Protein AF-A0A497GXY3-F1 (afdb_monomer_lite)

Structure (mmCIF, N/CA/C/O backbone):
data_AF-A0A497GXY3-F1
#
_entry.id   AF-A0A497GXY3-F1
#
loop_
_atom_site.group_PDB
_atom_site.id
_atom_site.type_symbol
_atom_site.label_atom_id
_atom_site.label_alt_id
_atom_site.label_comp_id
_atom_site.label_asym_id
_atom_site.label_entity_id
_atom_site.label_seq_id
_atom_site.pdbx_PDB_ins_code
_atom_site.Cartn_x
_atom_site.Cartn_y
_atom_site.Cartn_z
_atom_site.occupancy
_atom_site.B_iso_or_equiv
_atom_site.auth_seq_id
_atom_site.auth_comp_id
_atom_site.auth_asym_id
_atom_site.auth_atom_id
_atom_site.pdbx_PDB_model_num
ATOM 1 N N . PRO A 1 1 ? -38.191 6.723 14.556 1.00 42.72 1 PRO A N 1
ATOM 2 C CA . PRO A 1 1 ? -37.428 5.820 13.660 1.00 42.72 1 PRO A CA 1
ATOM 3 C C . PRO A 1 1 ? -37.410 6.376 12.226 1.00 42.72 1 PRO A C 1
ATOM 5 O O . PRO A 1 1 ? -38.427 6.314 11.543 1.00 42.72 1 PRO A O 1
ATOM 8 N N . SER A 1 2 ? -36.305 7.001 11.801 1.00 39.47 2 SER A N 1
ATOM 9 C CA . SER A 1 2 ? -36.155 7.406 10.396 1.00 39.47 2 SER A CA 1
ATOM 10 C C . SER A 1 2 ? -35.784 6.176 9.542 1.00 39.47 2 SER A C 1
ATOM 12 O O . SER A 1 2 ? -35.066 5.304 10.036 1.00 39.47 2 SER A O 1
ATOM 14 N N . PRO A 1 3 ? -36.248 6.060 8.282 1.00 47.16 3 PRO A N 1
ATOM 15 C CA . PRO A 1 3 ? -36.092 4.848 7.469 1.00 47.16 3 PRO A CA 1
ATOM 16 C C . PRO A 1 3 ? -34.733 4.742 6.754 1.00 47.16 3 PRO A C 1
ATOM 18 O O . PRO A 1 3 ? -34.571 3.937 5.843 1.00 47.16 3 PRO A O 1
ATOM 21 N N . SER A 1 4 ? -33.738 5.527 7.169 1.00 52.91 4 SER A N 1
ATOM 22 C CA . SER A 1 4 ? -32.428 5.592 6.517 1.00 52.91 4 SER A CA 1
ATOM 23 C C . SER A 1 4 ? -31.338 5.490 7.572 1.00 52.91 4 SER A C 1
ATOM 25 O O . SER A 1 4 ? -30.616 6.450 7.838 1.00 52.91 4 SER A O 1
ATOM 27 N N . GLY A 1 5 ? -31.247 4.327 8.219 1.00 44.97 5 GLY A N 1
ATOM 28 C CA . GLY A 1 5 ? -30.161 4.004 9.139 1.00 44.97 5 GLY A CA 1
ATOM 29 C C . GLY A 1 5 ? -28.839 3.894 8.383 1.00 44.97 5 GLY A C 1
ATOM 30 O O . GLY A 1 5 ? -28.367 2.790 8.123 1.00 44.97 5 GLY A O 1
ATOM 31 N N . LYS A 1 6 ? -28.242 5.029 7.996 1.00 51.62 6 LYS A N 1
ATOM 32 C CA . LYS A 1 6 ? -26.847 5.072 7.555 1.00 51.62 6 LYS A CA 1
ATOM 33 C C . LYS A 1 6 ? -26.020 4.539 8.721 1.00 51.62 6 LYS A C 1
ATOM 35 O O . LYS A 1 6 ? -25.880 5.219 9.734 1.00 51.62 6 LYS A O 1
ATOM 40 N N . LYS A 1 7 ? -25.522 3.305 8.604 1.00 60.94 7 LYS A N 1
ATOM 41 C CA . LYS A 1 7 ? -24.506 2.787 9.522 1.00 60.94 7 LYS A CA 1
ATOM 42 C C . LYS A 1 7 ? -23.347 3.779 9.486 1.00 60.94 7 LYS A C 1
ATOM 44 O O . LYS A 1 7 ? -22.762 3.991 8.426 1.00 60.94 7 LYS A O 1
ATOM 49 N N . ILE A 1 8 ? -23.072 4.423 10.615 1.00 75.81 8 ILE A N 1
ATOM 50 C CA . ILE A 1 8 ? -21.901 5.283 10.759 1.00 75.81 8 ILE A CA 1
ATOM 51 C C . ILE A 1 8 ? -20.694 4.357 10.622 1.00 75.81 8 ILE A C 1
ATOM 53 O O . ILE A 1 8 ? -20.528 3.440 11.427 1.00 75.81 8 ILE A O 1
ATOM 57 N N . LYS A 1 9 ? -19.906 4.541 9.559 1.00 83.12 9 LYS A N 1
ATOM 58 C CA . LYS A 1 9 ? -18.633 3.838 9.410 1.00 83.12 9 LYS A CA 1
ATOM 59 C C . LYS A 1 9 ? -17.661 4.445 10.414 1.00 83.12 9 LYS A C 1
ATOM 61 O O . LYS A 1 9 ? -17.480 5.659 10.433 1.00 83.12 9 LYS A O 1
ATOM 66 N N . VAL A 1 10 ? -17.090 3.600 11.261 1.00 89.69 10 VAL A N 1
ATOM 67 C CA . VAL A 1 10 ? -16.067 3.993 12.228 1.00 89.69 10 VAL A CA 1
ATOM 68 C C . VAL A 1 10 ? -14.745 3.448 11.718 1.00 89.69 10 VAL A C 1
ATOM 70 O O . VAL A 1 10 ? -14.627 2.254 11.446 1.00 89.69 10 VAL A O 1
ATOM 73 N N . PHE A 1 11 ? -13.779 4.340 11.550 1.00 95.25 11 PHE A N 1
ATOM 74 C CA . PHE A 1 11 ? -12.422 3.996 11.150 1.00 95.25 11 PHE A CA 1
ATOM 75 C C . PHE A 1 11 ? -11.529 3.976 12.392 1.00 95.25 11 PHE A C 1
ATOM 77 O O . PHE A 1 11 ? -11.730 4.812 13.277 1.00 95.25 11 PHE A O 1
ATOM 84 N N . PRO A 1 12 ? -10.565 3.043 12.478 1.00 96.44 12 PRO A N 1
ATOM 85 C CA . PRO A 1 12 ? -9.641 3.007 13.599 1.00 96.44 12 PRO A CA 1
ATOM 86 C C . PRO A 1 12 ? -8.744 4.249 13.588 1.00 96.44 12 PRO A C 1
ATOM 88 O O . PRO A 1 12 ? -8.276 4.693 12.539 1.00 96.44 12 PRO A O 1
ATOM 91 N N . SER A 1 13 ? -8.475 4.786 14.770 1.00 97.50 13 SER A N 1
ATOM 92 C CA . SER A 1 13 ? -7.454 5.812 14.975 1.00 97.50 13 SER A CA 1
ATOM 93 C C . SER A 1 13 ? -6.047 5.270 14.689 1.00 97.50 13 SER A C 1
ATOM 95 O O . SER A 1 13 ? -5.821 4.059 14.624 1.00 97.50 13 SER A O 1
ATOM 97 N N . GLU A 1 14 ? -5.065 6.164 14.555 1.00 98.00 14 GLU A N 1
ATOM 98 C CA . GLU A 1 14 ? -3.657 5.772 14.403 1.00 98.00 14 GLU A CA 1
ATOM 99 C C . GLU A 1 14 ? -3.175 4.900 15.577 1.00 98.00 14 GLU A C 1
ATOM 101 O O . GLU A 1 14 ? -2.527 3.874 15.364 1.00 98.00 14 GLU A O 1
ATOM 106 N N . GLU A 1 15 ? -3.544 5.256 16.809 1.00 98.12 15 GLU A N 1
ATOM 107 C CA . GLU A 1 15 ? -3.197 4.488 18.010 1.00 98.12 15 GLU A CA 1
ATOM 108 C C . GLU A 1 15 ? -3.811 3.084 17.983 1.00 98.12 15 GLU A C 1
ATOM 110 O O . GLU A 1 15 ? -3.127 2.100 18.276 1.00 98.12 15 GLU A O 1
ATOM 115 N N . GLU A 1 16 ? -5.076 2.971 17.571 1.00 98.19 16 GLU A N 1
ATOM 116 C CA . GLU A 1 16 ? -5.750 1.681 17.414 1.00 98.19 16 GLU A CA 1
ATOM 117 C C . GLU A 1 16 ? -5.112 0.837 16.314 1.00 98.19 16 GLU A C 1
ATOM 119 O O . GLU A 1 16 ? -4.891 -0.352 16.531 1.00 98.19 16 GLU A O 1
ATOM 124 N N . CYS A 1 17 ? -4.745 1.431 15.175 1.00 98.62 17 CYS A N 1
ATOM 125 C CA . CYS A 1 17 ? -4.036 0.723 14.109 1.00 98.62 17 CYS A CA 1
ATOM 126 C C . CYS A 1 17 ? -2.705 0.152 14.611 1.00 98.62 17 CYS A C 1
ATOM 128 O O . CYS A 1 17 ? -2.420 -1.029 14.421 1.00 98.62 17 CYS A O 1
ATOM 130 N N . LEU A 1 18 ? -1.898 0.965 15.298 1.00 98.56 18 LEU A N 1
ATOM 131 C CA . LEU A 1 18 ? -0.613 0.527 15.848 1.00 98.56 18 LEU A CA 1
ATOM 132 C C . LEU A 1 18 ? -0.780 -0.545 16.929 1.00 98.56 18 LEU A C 1
ATOM 134 O O . LEU A 1 18 ? 0.065 -1.432 17.052 1.00 98.56 18 LEU A O 1
ATOM 138 N N . ARG A 1 19 ? -1.852 -0.475 17.722 1.00 98.44 19 ARG A N 1
ATOM 139 C CA . ARG A 1 19 ? -2.192 -1.511 18.700 1.00 98.44 19 ARG A CA 1
ATOM 140 C C . ARG A 1 19 ? -2.563 -2.823 18.006 1.00 98.44 19 ARG A C 1
ATOM 142 O O . ARG A 1 19 ? -1.968 -3.840 18.343 1.00 98.44 19 ARG A O 1
ATOM 149 N N . ILE A 1 20 ? -3.443 -2.780 17.003 1.00 98.12 20 ILE A N 1
ATOM 150 C CA . ILE A 1 20 ? -3.833 -3.943 16.189 1.00 98.12 20 ILE A CA 1
ATOM 151 C C . ILE A 1 20 ? -2.595 -4.626 15.598 1.00 98.12 20 ILE A C 1
ATOM 153 O O . ILE A 1 20 ? -2.428 -5.828 15.764 1.00 98.12 20 ILE A O 1
ATOM 157 N N . LEU A 1 21 ? -1.687 -3.871 14.966 1.00 98.31 21 LEU A N 1
ATOM 158 C CA . LEU A 1 21 ? -0.476 -4.443 14.362 1.00 98.31 21 LEU A CA 1
ATOM 159 C C . LEU A 1 21 ? 0.387 -5.197 15.386 1.00 98.31 21 LEU A C 1
ATOM 161 O O . LEU A 1 21 ? 0.908 -6.270 15.085 1.00 98.31 21 LEU A O 1
ATOM 165 N N . ARG A 1 22 ? 0.545 -4.647 16.597 1.00 97.94 22 ARG A N 1
ATOM 166 C CA . ARG A 1 22 ? 1.327 -5.289 17.664 1.00 97.94 22 ARG A CA 1
ATOM 167 C C . ARG A 1 22 ? 0.626 -6.525 18.225 1.00 97.94 22 ARG A C 1
ATOM 169 O O . ARG A 1 22 ? 1.291 -7.534 18.438 1.00 97.94 22 ARG A O 1
ATOM 176 N N . GLU A 1 23 ? -0.683 -6.448 18.454 1.00 96.94 23 GLU A N 1
ATOM 177 C CA . GLU A 1 23 ? -1.494 -7.555 18.982 1.00 96.94 23 GLU A CA 1
ATOM 178 C C . GLU A 1 23 ? -1.568 -8.737 18.002 1.00 96.94 23 GLU A C 1
ATOM 180 O O . GLU A 1 23 ? -1.436 -9.883 18.428 1.00 96.94 23 GLU A O 1
ATOM 185 N N . ASP A 1 24 ? -1.670 -8.473 16.695 1.00 95.44 24 ASP A N 1
ATOM 186 C CA . ASP A 1 24 ? -1.666 -9.509 15.652 1.00 95.44 24 ASP A CA 1
ATOM 187 C C . ASP A 1 24 ? -0.253 -10.048 15.345 1.00 95.44 24 ASP A C 1
ATOM 189 O O . ASP A 1 24 ? -0.101 -10.956 14.531 1.00 95.44 24 ASP A O 1
ATOM 193 N N . GLY A 1 25 ? 0.796 -9.544 16.006 1.00 95.88 25 GLY A N 1
ATOM 194 C CA . GLY A 1 25 ? 2.158 -10.070 15.878 1.00 95.88 25 GLY A CA 1
ATOM 195 C C . GLY A 1 25 ? 2.891 -9.631 14.607 1.00 95.88 25 GLY A C 1
ATOM 196 O O . GLY A 1 25 ? 3.811 -10.316 14.150 1.00 95.88 25 GLY A O 1
ATOM 197 N N . VAL A 1 26 ? 2.516 -8.488 14.025 1.00 97.44 26 VAL A N 1
ATOM 198 C CA . VAL A 1 26 ? 3.217 -7.920 12.868 1.00 97.44 26 VAL A CA 1
ATOM 199 C C . VAL A 1 26 ? 4.658 -7.567 13.270 1.00 97.44 26 VAL A C 1
ATOM 201 O O . VAL A 1 26 ? 4.872 -6.891 14.278 1.00 97.44 26 VAL A O 1
ATOM 204 N N . PRO A 1 27 ? 5.685 -7.986 12.503 1.00 96.75 27 PRO A N 1
ATOM 205 C CA . PRO A 1 27 ? 7.071 -7.702 12.860 1.00 96.75 27 PRO A CA 1
ATOM 206 C C . PRO A 1 27 ? 7.350 -6.199 12.978 1.00 96.75 27 PRO A C 1
ATOM 208 O O . PRO A 1 27 ? 6.986 -5.431 12.093 1.00 96.75 27 PRO A O 1
ATOM 211 N N . GLU A 1 28 ? 8.122 -5.781 13.983 1.00 96.69 28 GLU A N 1
ATOM 212 C CA . GLU A 1 28 ? 8.429 -4.360 14.233 1.00 96.69 28 GLU A CA 1
ATOM 213 C C . GLU A 1 28 ? 9.030 -3.639 13.007 1.00 96.69 28 GLU A C 1
ATOM 215 O O . GLU A 1 28 ? 8.783 -2.461 12.760 1.00 96.69 28 GLU A O 1
ATOM 220 N N . LYS A 1 29 ? 9.797 -4.355 12.173 1.00 96.44 29 LYS A N 1
ATOM 221 C CA . LYS A 1 29 ? 10.319 -3.804 10.911 1.00 96.44 29 LYS A CA 1
ATOM 222 C C . LYS A 1 29 ? 9.214 -3.427 9.912 1.00 96.44 29 LYS A C 1
ATOM 224 O O . LYS A 1 29 ? 9.394 -2.463 9.179 1.00 96.44 29 LYS A O 1
ATOM 229 N N . VAL A 1 30 ? 8.118 -4.186 9.886 1.00 96.94 30 VAL A N 1
ATOM 230 C CA . VAL A 1 30 ? 6.941 -3.940 9.044 1.00 96.94 30 VAL A CA 1
ATOM 231 C C . VAL A 1 30 ? 6.135 -2.789 9.637 1.00 96.94 30 VAL A C 1
ATOM 233 O O . VAL A 1 30 ? 5.762 -1.889 8.905 1.00 96.94 30 VAL A O 1
ATOM 236 N N . ILE A 1 31 ? 5.982 -2.726 10.963 1.00 98.12 31 ILE A N 1
ATOM 237 C CA . ILE A 1 31 ? 5.325 -1.586 11.629 1.00 98.12 31 ILE A CA 1
ATOM 238 C C . ILE A 1 31 ? 6.041 -0.269 11.292 1.00 98.12 31 ILE A C 1
ATOM 240 O O . ILE A 1 31 ? 5.403 0.702 10.890 1.00 98.12 31 ILE A O 1
ATOM 244 N N . ARG A 1 32 ? 7.378 -0.239 11.377 1.00 98.06 32 ARG A N 1
ATOM 245 C CA . ARG A 1 32 ? 8.169 0.938 10.976 1.00 98.06 32 ARG A CA 1
ATOM 246 C C . ARG A 1 32 ? 8.011 1.293 9.498 1.00 98.06 32 ARG A C 1
ATOM 248 O O . ARG A 1 32 ? 8.012 2.475 9.165 1.00 98.06 32 ARG A O 1
ATOM 255 N N . HIS A 1 33 ? 7.890 0.292 8.625 1.00 97.88 33 HIS A N 1
ATOM 256 C CA . HIS A 1 33 ? 7.593 0.504 7.207 1.00 97.88 33 HIS A CA 1
ATOM 257 C C . HIS A 1 33 ? 6.223 1.164 7.034 1.00 97.88 33 HIS A C 1
ATOM 259 O O . HIS A 1 33 ? 6.152 2.246 6.462 1.00 97.88 33 HIS A O 1
ATOM 265 N N . SER A 1 34 ? 5.171 0.602 7.631 1.00 98.31 34 SER A N 1
ATOM 266 C CA . SER A 1 34 ? 3.817 1.159 7.580 1.00 98.31 34 SER A CA 1
ATOM 267 C C . SER A 1 34 ? 3.732 2.596 8.103 1.00 98.31 34 SER A C 1
ATOM 269 O O . SER A 1 34 ? 3.007 3.409 7.536 1.00 98.31 34 SER A O 1
ATOM 271 N N . ILE A 1 35 ? 4.498 2.950 9.143 1.00 98.62 35 ILE A N 1
ATOM 272 C CA . ILE A 1 35 ? 4.578 4.336 9.639 1.00 98.62 35 ILE A CA 1
ATOM 273 C C . ILE A 1 35 ? 5.171 5.268 8.573 1.00 98.62 35 ILE A C 1
ATOM 275 O O . ILE A 1 35 ? 4.581 6.310 8.291 1.00 98.62 35 ILE A O 1
ATOM 279 N N . ALA A 1 36 ? 6.283 4.886 7.938 1.00 98.44 36 ALA A N 1
ATOM 280 C CA . ALA A 1 36 ? 6.899 5.684 6.874 1.00 98.44 36 ALA A CA 1
ATOM 281 C C . ALA A 1 36 ? 5.985 5.811 5.639 1.00 98.44 36 ALA A C 1
ATOM 283 O O . ALA A 1 36 ? 5.892 6.884 5.037 1.00 98.44 36 ALA A O 1
ATOM 284 N N . VAL A 1 37 ? 5.265 4.739 5.285 1.00 98.56 37 VAL A N 1
ATOM 285 C CA . VAL A 1 37 ? 4.244 4.765 4.225 1.00 98.56 37 VAL A CA 1
ATOM 286 C C . VAL A 1 37 ? 3.119 5.725 4.594 1.00 98.56 37 VAL A C 1
ATOM 288 O O . VAL A 1 37 ? 2.757 6.561 3.772 1.00 98.56 37 VAL A O 1
ATOM 291 N N . LYS A 1 38 ? 2.613 5.675 5.831 1.00 98.56 38 LYS A N 1
ATOM 292 C CA . LYS A 1 38 ? 1.575 6.590 6.327 1.00 98.56 38 LYS A CA 1
ATOM 293 C C . LYS A 1 38 ? 2.005 8.047 6.237 1.00 98.56 38 LYS A C 1
ATOM 295 O O . LYS A 1 38 ? 1.235 8.873 5.759 1.00 98.56 38 LYS A O 1
ATOM 300 N N . GLU A 1 39 ? 3.221 8.376 6.662 1.00 98.06 39 GLU A N 1
ATOM 301 C CA . GLU A 1 39 ? 3.736 9.748 6.593 1.00 98.06 39 GLU A CA 1
ATOM 302 C C . GLU A 1 39 ? 3.784 10.268 5.150 1.00 98.06 39 GLU A C 1
ATOM 304 O O . GLU A 1 39 ? 3.359 11.393 4.879 1.00 98.06 39 GLU A O 1
ATOM 309 N N . LEU A 1 40 ? 4.248 9.446 4.204 1.00 98.06 40 LEU A N 1
ATOM 310 C CA . LEU A 1 40 ? 4.269 9.807 2.788 1.00 98.06 40 LEU A CA 1
ATOM 311 C C . LEU A 1 40 ? 2.851 9.915 2.204 1.00 98.06 40 LEU A C 1
ATOM 313 O O . LEU A 1 40 ? 2.522 10.919 1.571 1.00 98.06 40 LEU A O 1
ATOM 317 N N . ALA A 1 41 ? 2.011 8.913 2.453 1.00 98.38 41 ALA A N 1
ATOM 318 C CA . ALA A 1 41 ? 0.643 8.832 1.959 1.00 98.38 41 ALA A CA 1
ATOM 319 C C . ALA A 1 41 ? -0.210 10.013 2.444 1.00 98.38 41 ALA A C 1
ATOM 321 O O . ALA A 1 41 ? -0.948 10.599 1.658 1.00 98.38 41 ALA A O 1
ATOM 322 N N . LEU A 1 42 ? -0.056 10.434 3.702 1.00 98.12 42 LEU A N 1
ATOM 323 C CA . LEU A 1 42 ? -0.795 11.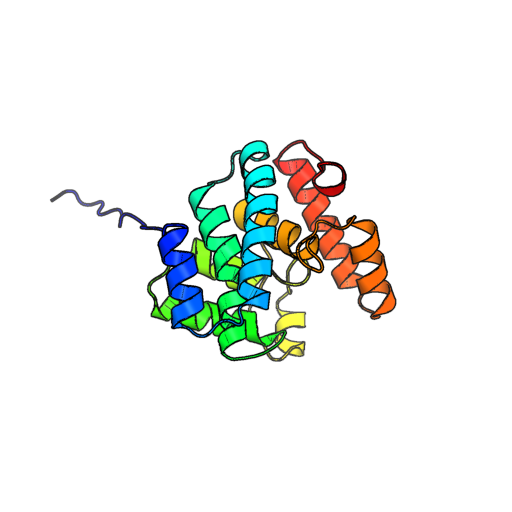566 4.261 1.00 98.12 42 LEU A CA 1
ATOM 324 C C . LEU A 1 42 ? -0.435 12.895 3.578 1.00 98.12 42 LEU A C 1
ATOM 326 O O . LEU A 1 42 ? -1.302 13.743 3.358 1.00 98.12 42 LEU A O 1
ATOM 330 N N . ARG A 1 43 ? 0.832 13.076 3.180 1.00 97.44 43 ARG A N 1
ATOM 331 C CA . ARG A 1 43 ? 1.249 14.251 2.393 1.00 97.44 43 ARG A CA 1
ATOM 332 C C . ARG A 1 43 ? 0.575 14.272 1.025 1.00 97.44 43 ARG A C 1
ATOM 334 O O . ARG A 1 43 ? 0.112 15.328 0.598 1.00 97.44 43 ARG A O 1
ATOM 341 N N . PHE A 1 44 ? 0.474 13.117 0.370 1.00 97.75 44 PHE A N 1
ATOM 342 C CA . PHE A 1 44 ? -0.248 12.989 -0.896 1.00 97.75 44 PHE A CA 1
ATOM 343 C C . PHE A 1 44 ? -1.753 13.219 -0.716 1.00 97.75 44 PHE A C 1
ATOM 345 O O . PHE A 1 44 ? -2.344 13.970 -1.489 1.00 97.75 44 PHE A O 1
ATOM 352 N N . ALA A 1 45 ? -2.355 12.663 0.339 1.00 98.06 45 ALA A N 1
ATOM 353 C CA . ALA A 1 45 ? -3.775 12.818 0.648 1.00 98.06 45 ALA A CA 1
ATOM 354 C C . ALA A 1 45 ? -4.189 14.282 0.782 1.00 98.06 45 ALA A C 1
ATOM 356 O O . ALA A 1 45 ? -5.141 14.708 0.131 1.00 98.06 45 ALA A O 1
ATOM 357 N N . ARG A 1 46 ? -3.414 15.081 1.524 1.00 97.25 46 ARG A N 1
ATOM 358 C CA . ARG A 1 46 ? -3.663 16.522 1.693 1.00 97.25 46 ARG A CA 1
ATOM 359 C C . ARG A 1 46 ? -3.643 17.295 0.380 1.00 97.25 46 ARG A C 1
ATOM 361 O O . ARG A 1 46 ? -4.422 18.225 0.207 1.00 97.25 46 ARG A O 1
ATOM 368 N N . LYS A 1 47 ? -2.763 16.915 -0.549 1.00 96.12 47 LYS A N 1
ATOM 369 C CA . LYS A 1 47 ? -2.686 17.533 -1.881 1.00 96.12 47 LYS A CA 1
ATOM 370 C C . LYS A 1 47 ? -3.810 17.064 -2.805 1.00 96.12 47 LYS A C 1
ATOM 372 O O . LYS A 1 47 ? -4.284 17.844 -3.619 1.00 96.12 47 LYS A O 1
ATOM 377 N N . CYS A 1 48 ? -4.249 15.819 -2.653 1.00 95.88 48 CYS A N 1
ATOM 378 C CA . CYS A 1 48 ? -5.363 15.237 -3.397 1.00 95.88 48 CYS A CA 1
ATOM 379 C C . CYS A 1 48 ? -6.751 15.626 -2.867 1.00 95.88 48 CYS A C 1
ATOM 381 O O . CYS A 1 48 ? -7.737 15.378 -3.555 1.00 95.88 48 CYS A O 1
ATOM 383 N N . GLY A 1 49 ? -6.853 16.167 -1.648 1.00 96.62 49 GLY A N 1
ATOM 384 C CA . GLY A 1 49 ? -8.136 16.298 -0.952 1.00 96.62 49 GLY A CA 1
ATOM 385 C C . GLY A 1 49 ? -8.783 14.943 -0.630 1.00 96.62 49 GLY A C 1
ATOM 386 O O . GLY A 1 49 ? -10.006 14.857 -0.570 1.00 96.62 49 GLY A O 1
ATOM 387 N N . ALA A 1 50 ? -7.971 13.891 -0.481 1.00 97.75 50 ALA A N 1
ATOM 388 C CA . ALA A 1 50 ? -8.429 12.550 -0.118 1.00 97.75 50 ALA A CA 1
ATOM 389 C C . ALA A 1 50 ? -8.753 12.465 1.381 1.00 97.75 50 ALA A C 1
ATOM 391 O O . ALA A 1 50 ? -8.272 13.283 2.171 1.00 97.75 50 ALA A O 1
ATOM 392 N N . ASP A 1 51 ? -9.526 11.458 1.785 1.00 98.19 51 ASP A N 1
ATOM 393 C CA . ASP A 1 51 ? -9.865 11.266 3.196 1.00 98.19 51 ASP A CA 1
ATOM 394 C C . ASP A 1 51 ? -8.624 10.849 4.015 1.00 98.19 51 ASP A C 1
ATOM 396 O O . ASP A 1 51 ? -8.130 9.720 3.929 1.00 98.19 51 ASP A O 1
ATOM 400 N N . GLU A 1 52 ? -8.107 11.778 4.828 1.00 98.38 52 GLU A N 1
ATOM 401 C CA . GLU A 1 52 ? -6.919 11.563 5.665 1.00 98.38 52 GLU A CA 1
ATOM 402 C C . GLU A 1 52 ? -7.097 10.410 6.667 1.00 98.38 52 GLU A C 1
ATOM 404 O O . GLU A 1 52 ? -6.112 9.747 7.001 1.00 98.38 52 GLU A O 1
ATOM 409 N N . VAL A 1 53 ? -8.322 10.132 7.132 1.00 98.06 53 VAL A N 1
ATOM 410 C CA . VAL A 1 53 ? -8.603 9.047 8.084 1.00 98.06 53 VAL A CA 1
ATOM 411 C C . VAL A 1 53 ? -8.478 7.696 7.385 1.00 98.06 53 VAL A C 1
ATOM 413 O O . VAL A 1 53 ? -7.792 6.803 7.890 1.00 98.06 53 VAL A O 1
ATOM 416 N N . ILE A 1 54 ? -9.072 7.562 6.196 1.00 98.56 54 ILE A N 1
ATOM 417 C CA . ILE A 1 54 ? -8.984 6.338 5.386 1.00 98.56 54 ILE A CA 1
ATOM 418 C C . ILE A 1 54 ? -7.536 6.077 4.968 1.00 98.56 54 ILE A C 1
ATOM 420 O O . ILE A 1 54 ? -7.044 4.960 5.136 1.00 98.56 54 ILE A O 1
ATOM 424 N N . VAL A 1 55 ? -6.830 7.101 4.477 1.00 98.81 55 VAL A N 1
ATOM 425 C CA . VAL A 1 55 ? -5.426 6.966 4.057 1.00 98.81 55 VAL A CA 1
ATOM 426 C C . VAL A 1 55 ? -4.530 6.590 5.232 1.00 98.81 55 VAL A C 1
ATOM 428 O O . VAL A 1 55 ? -3.682 5.712 5.088 1.00 98.81 55 VAL A O 1
ATOM 431 N N . THR A 1 56 ? -4.722 7.206 6.402 1.00 98.75 56 THR A N 1
ATOM 432 C CA . THR A 1 56 ? -3.918 6.904 7.596 1.00 98.75 56 THR A CA 1
ATOM 433 C C . THR A 1 56 ? -4.113 5.460 8.043 1.00 98.75 56 THR A C 1
ATOM 435 O O . THR A 1 56 ? -3.135 4.723 8.183 1.00 98.75 56 THR A O 1
ATOM 438 N N . ALA A 1 57 ? -5.362 5.028 8.230 1.00 98.75 57 ALA A N 1
ATOM 439 C CA . ALA A 1 57 ? -5.658 3.666 8.661 1.00 98.75 57 ALA A CA 1
ATOM 440 C C . ALA A 1 57 ? -5.236 2.631 7.606 1.00 98.75 57 ALA A C 1
ATOM 442 O O . ALA A 1 57 ? -4.610 1.624 7.939 1.00 98.75 57 ALA A O 1
ATOM 443 N N . GLY A 1 58 ? -5.510 2.904 6.329 1.00 98.75 58 GLY A N 1
ATOM 444 C CA . GLY A 1 58 ? -5.140 2.041 5.213 1.00 98.75 58 GLY A CA 1
ATOM 445 C C . GLY A 1 58 ? -3.628 1.876 5.091 1.00 98.75 58 GLY A C 1
ATOM 446 O O . GLY A 1 58 ? -3.144 0.752 5.011 1.00 98.75 58 GLY A O 1
ATOM 447 N N . ALA A 1 59 ? -2.863 2.968 5.165 1.00 98.75 59 ALA A N 1
ATOM 448 C CA . ALA A 1 59 ? -1.403 2.925 5.121 1.00 98.75 59 ALA A CA 1
ATOM 449 C C . ALA A 1 59 ? -0.787 2.210 6.330 1.00 98.75 59 ALA A C 1
ATOM 451 O O . ALA A 1 59 ? 0.201 1.498 6.176 1.00 98.75 59 ALA A O 1
ATOM 452 N N . LEU A 1 60 ? -1.358 2.350 7.529 1.00 98.81 60 LEU A N 1
ATOM 453 C CA . LEU A 1 60 ? -0.855 1.629 8.700 1.00 98.81 60 LEU A CA 1
ATOM 454 C C . LEU A 1 60 ? -1.124 0.122 8.592 1.00 98.81 60 LEU A C 1
ATOM 456 O O . LEU A 1 60 ? -0.247 -0.687 8.898 1.00 98.81 60 LEU A O 1
ATOM 460 N N . LEU A 1 61 ? -2.316 -0.255 8.127 1.00 98.75 61 LEU A N 1
ATOM 461 C CA . LEU A 1 61 ? -2.796 -1.636 8.152 1.00 98.75 61 LEU A CA 1
ATOM 462 C C . LEU A 1 61 ? -2.548 -2.429 6.860 1.00 98.75 61 LEU A C 1
ATOM 464 O O . LEU A 1 61 ? -2.759 -3.640 6.885 1.00 98.75 61 LEU A O 1
ATOM 468 N N . HIS A 1 62 ? -2.080 -1.803 5.767 1.00 98.62 62 HIS A N 1
ATOM 469 C CA . HIS A 1 62 ? -1.935 -2.447 4.445 1.00 98.62 62 HIS A CA 1
ATOM 470 C C . HIS A 1 62 ? -1.197 -3.796 4.495 1.00 98.62 62 HIS A C 1
ATOM 472 O O . HIS A 1 62 ? -1.554 -4.738 3.793 1.00 98.62 62 HIS A O 1
ATOM 478 N N . ASP A 1 63 ? -0.205 -3.900 5.379 1.00 98.12 63 ASP A N 1
ATOM 479 C CA . ASP A 1 63 ? 0.702 -5.036 5.497 1.00 98.12 63 ASP A CA 1
ATOM 480 C C . ASP A 1 63 ? 0.375 -5.981 6.674 1.00 98.12 63 ASP A C 1
ATOM 482 O O . ASP A 1 63 ? 1.172 -6.862 7.005 1.00 98.12 63 ASP A O 1
ATOM 486 N N . ILE A 1 64 ? -0.795 -5.851 7.317 1.00 98.44 64 ILE A N 1
ATOM 487 C CA . ILE A 1 64 ? -1.170 -6.646 8.507 1.00 98.44 64 ILE A CA 1
ATOM 488 C C . ILE A 1 64 ? -1.088 -8.166 8.278 1.00 98.44 64 ILE A C 1
ATOM 490 O O . ILE A 1 64 ? -0.704 -8.918 9.172 1.00 98.44 64 ILE A O 1
ATOM 494 N N . GLY A 1 65 ? -1.338 -8.634 7.050 1.00 97.69 65 GLY A N 1
ATOM 495 C CA . GLY A 1 65 ? -1.209 -10.050 6.688 1.00 97.69 65 GLY A CA 1
ATOM 496 C C . GLY A 1 65 ? 0.213 -10.614 6.802 1.00 97.69 65 GLY A C 1
ATOM 497 O O . GLY A 1 65 ? 0.386 -11.836 6.829 1.00 97.69 65 GLY A O 1
ATOM 498 N N . ARG A 1 66 ? 1.240 -9.757 6.929 1.00 96.81 66 ARG A N 1
ATOM 499 C CA . ARG A 1 66 ? 2.633 -10.170 7.173 1.00 96.81 66 ARG A CA 1
ATOM 500 C C . ARG A 1 66 ? 2.871 -10.766 8.559 1.00 96.81 66 ARG A C 1
ATOM 502 O O . ARG A 1 66 ? 3.937 -11.338 8.783 1.00 96.81 66 ARG A O 1
ATOM 509 N N . ALA A 1 67 ? 1.898 -10.670 9.464 1.00 94.81 67 ALA A N 1
ATOM 510 C CA . ALA A 1 67 ? 1.872 -11.466 10.688 1.00 94.81 67 ALA A CA 1
ATOM 511 C C . ALA A 1 67 ? 1.774 -12.978 10.407 1.00 94.81 67 ALA A C 1
ATOM 513 O O . ALA A 1 67 ? 2.281 -13.790 11.178 1.00 94.81 67 ALA A O 1
ATOM 514 N N . VAL A 1 68 ? 1.137 -13.362 9.295 1.00 94.56 68 VAL A N 1
ATOM 515 C CA . VAL A 1 68 ? 0.773 -14.757 9.003 1.00 94.56 68 VAL A CA 1
ATOM 516 C C . VAL A 1 68 ? 1.590 -15.332 7.850 1.00 94.56 68 VAL A C 1
ATOM 518 O O . VAL A 1 68 ? 2.034 -16.477 7.908 1.00 94.56 68 VAL A O 1
ATOM 521 N N . THR A 1 69 ? 1.785 -14.562 6.778 1.00 94.06 69 THR A N 1
ATOM 522 C CA . THR A 1 69 ? 2.364 -15.076 5.530 1.00 94.06 69 THR A CA 1
ATOM 523 C C . THR A 1 69 ? 3.242 -14.045 4.818 1.00 94.06 69 THR A C 1
ATOM 525 O O . THR A 1 69 ? 3.391 -12.908 5.258 1.00 94.06 69 THR A O 1
ATOM 528 N N . ARG A 1 70 ? 3.876 -14.462 3.721 1.00 91.75 70 ARG A N 1
ATOM 529 C CA . ARG A 1 70 ? 4.718 -13.616 2.862 1.00 91.75 70 ARG A CA 1
ATOM 530 C C . ARG A 1 70 ? 3.997 -13.254 1.563 1.00 91.75 70 ARG A C 1
ATOM 532 O O . ARG A 1 70 ? 2.867 -13.685 1.323 1.00 91.75 70 ARG A O 1
ATOM 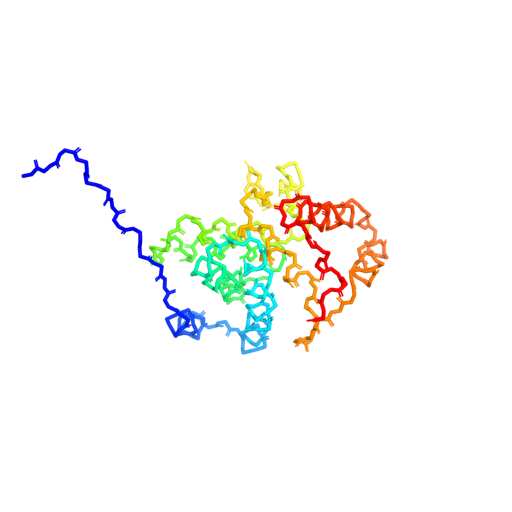539 N N . GLU A 1 71 ? 4.663 -12.473 0.721 1.00 87.44 71 GLU A N 1
ATOM 540 C CA . GLU A 1 71 ? 4.152 -12.116 -0.595 1.00 87.44 71 GLU A CA 1
ATOM 541 C C . GLU A 1 71 ? 3.883 -13.352 -1.478 1.00 87.44 71 GLU A C 1
ATOM 543 O O . GLU A 1 71 ? 4.590 -14.359 -1.375 1.00 87.44 71 GLU A O 1
ATOM 548 N N . PRO A 1 72 ? 2.897 -13.278 -2.391 1.00 87.06 72 PRO A N 1
ATOM 549 C CA . PRO A 1 72 ? 1.869 -12.234 -2.495 1.00 87.06 72 PRO A CA 1
ATOM 550 C C . PRO A 1 72 ? 0.662 -12.490 -1.573 1.00 87.06 72 PRO A C 1
ATOM 552 O O . PRO A 1 72 ? -0.262 -11.690 -1.527 1.00 87.06 72 PRO A O 1
ATOM 555 N N . ARG A 1 73 ? 0.637 -13.609 -0.835 1.00 93.75 73 ARG A N 1
ATOM 556 C CA . ARG A 1 73 ? -0.547 -14.073 -0.087 1.00 93.75 73 ARG A CA 1
ATOM 557 C C . ARG A 1 73 ? -0.918 -13.190 1.104 1.00 93.75 73 ARG A C 1
ATOM 559 O O . ARG A 1 73 ? -2.031 -13.314 1.615 1.00 93.75 73 ARG A O 1
ATOM 566 N N . HIS A 1 74 ? -0.026 -12.304 1.547 1.00 95.94 74 HIS A N 1
ATOM 567 C CA . HIS A 1 74 ? -0.288 -11.419 2.683 1.00 95.94 74 HIS A CA 1
ATOM 568 C C . HIS A 1 74 ? -1.427 -10.436 2.408 1.00 95.94 74 HIS A C 1
ATOM 570 O O . HIS A 1 74 ? -2.103 -10.055 3.354 1.00 95.94 74 HIS A O 1
ATOM 576 N N . VAL A 1 75 ? -1.716 -10.098 1.146 1.00 95.62 75 VAL A N 1
ATOM 577 C CA . VAL A 1 75 ? -2.879 -9.256 0.809 1.00 95.62 75 VAL A CA 1
ATOM 578 C C . VAL A 1 75 ? -4.198 -9.967 1.128 1.00 95.62 75 VAL A C 1
ATOM 580 O O . VAL A 1 75 ? -5.113 -9.376 1.695 1.00 95.62 75 VAL A O 1
ATOM 583 N N . VAL A 1 76 ? -4.276 -11.273 0.845 1.00 96.25 76 VAL A N 1
ATOM 584 C CA . VAL A 1 76 ? -5.470 -12.097 1.093 1.00 96.25 76 VAL A CA 1
ATOM 585 C C . VAL A 1 76 ? -5.645 -12.352 2.585 1.00 96.25 76 VAL A C 1
ATOM 587 O O . VAL A 1 76 ? -6.735 -12.168 3.125 1.00 96.25 76 VAL A O 1
ATOM 590 N N . GLU A 1 77 ? -4.570 -12.736 3.275 1.00 97.06 77 GLU A N 1
ATOM 591 C CA . GLU A 1 77 ? -4.621 -12.939 4.726 1.00 97.06 77 GLU A CA 1
ATOM 592 C C . GLU A 1 77 ? -4.878 -11.627 5.474 1.00 97.06 77 GLU A C 1
ATOM 594 O O . GLU A 1 77 ? -5.673 -11.600 6.410 1.00 97.06 77 GLU A O 1
ATOM 599 N N . GLY A 1 78 ? -4.299 -10.515 5.017 1.00 97.94 78 GLY A N 1
ATOM 600 C CA . GLY A 1 78 ? -4.561 -9.192 5.574 1.00 97.94 78 GLY A CA 1
ATOM 601 C C . GLY A 1 78 ? -6.031 -8.797 5.445 1.00 97.94 78 GLY A C 1
ATOM 602 O O . GLY A 1 78 ? -6.641 -8.367 6.422 1.00 97.94 78 GLY A O 1
ATOM 603 N N . ALA A 1 79 ? -6.639 -9.030 4.279 1.00 97.56 79 ALA A N 1
ATOM 604 C CA . ALA A 1 79 ? -8.062 -8.786 4.065 1.00 97.56 79 ALA A CA 1
ATOM 605 C C . ALA A 1 79 ? -8.950 -9.656 4.970 1.00 97.56 79 ALA A C 1
ATOM 607 O O . ALA A 1 79 ? -9.961 -9.184 5.494 1.00 97.56 79 ALA A O 1
ATOM 608 N N . ARG A 1 80 ? -8.577 -10.924 5.196 1.00 97.44 80 ARG A N 1
ATOM 609 C CA . ARG A 1 80 ? -9.286 -11.827 6.122 1.00 97.44 80 ARG A CA 1
ATOM 610 C C . ARG A 1 80 ? -9.205 -11.340 7.565 1.00 97.44 80 ARG A C 1
ATOM 612 O O . ARG A 1 80 ? -10.227 -11.321 8.251 1.00 97.44 80 ARG A O 1
ATOM 619 N N . ILE A 1 81 ? -8.022 -10.916 8.008 1.00 97.75 81 ILE A N 1
ATOM 620 C CA . ILE A 1 81 ? -7.818 -10.327 9.336 1.00 97.75 81 ILE A CA 1
ATOM 621 C C . ILE A 1 81 ? -8.673 -9.065 9.484 1.00 97.75 81 ILE A C 1
ATOM 623 O O . ILE A 1 81 ? -9.451 -8.967 10.431 1.00 97.75 81 ILE A O 1
ATOM 627 N N . ALA A 1 82 ? -8.611 -8.144 8.521 1.00 97.69 82 ALA A N 1
ATOM 628 C CA . ALA A 1 82 ? -9.378 -6.901 8.541 1.00 97.69 82 ALA A CA 1
ATOM 629 C C . ALA A 1 82 ? -10.897 -7.141 8.610 1.00 97.69 82 ALA A C 1
ATOM 631 O O . ALA A 1 82 ? -11.583 -6.520 9.424 1.00 97.69 82 ALA A O 1
ATOM 632 N N . LYS A 1 83 ? -11.417 -8.105 7.836 1.00 97.62 83 LYS A N 1
ATOM 633 C CA . LYS A 1 83 ? -12.828 -8.528 7.896 1.00 97.62 83 LYS A CA 1
ATOM 634 C C . LYS A 1 83 ? -13.201 -9.088 9.268 1.00 97.62 83 LYS A C 1
ATOM 636 O O . LYS A 1 83 ? -14.248 -8.734 9.805 1.00 97.62 83 LYS A O 1
ATOM 641 N N . ARG A 1 84 ? -12.347 -9.930 9.862 1.00 97.06 84 ARG A N 1
ATOM 642 C CA . ARG A 1 84 ? -12.560 -10.495 11.208 1.00 97.06 84 ARG A CA 1
ATOM 643 C C . ARG A 1 84 ? -12.575 -9.416 12.293 1.00 97.06 84 ARG A C 1
ATOM 645 O O . ARG A 1 84 ? -13.352 -9.525 13.235 1.00 97.06 84 ARG A O 1
ATOM 652 N N . LEU A 1 85 ? -11.742 -8.388 12.150 1.00 95.62 85 LEU A N 1
ATOM 653 C CA . LEU A 1 85 ? -11.688 -7.231 13.049 1.00 95.62 85 LEU A CA 1
ATOM 654 C C . LEU A 1 85 ? -12.849 -6.242 12.835 1.00 95.62 85 LEU A C 1
ATOM 656 O O . LEU A 1 85 ? -12.960 -5.269 13.576 1.00 95.62 85 LEU A O 1
ATOM 660 N N . GLY A 1 86 ? -13.719 -6.472 11.844 1.00 96.31 86 GLY A N 1
ATOM 661 C CA . GLY A 1 86 ? -14.848 -5.592 11.544 1.00 96.31 86 GLY A CA 1
ATOM 662 C C . GLY A 1 86 ? -14.439 -4.256 10.923 1.00 96.31 86 GLY A C 1
ATOM 663 O O . GLY A 1 86 ? -15.188 -3.285 11.034 1.00 96.31 86 GLY A O 1
ATOM 664 N N . LEU A 1 87 ? -13.263 -4.192 10.290 1.00 97.06 87 LEU A N 1
ATOM 665 C CA . LEU A 1 87 ? -12.796 -2.978 9.627 1.00 97.06 87 LEU A CA 1
ATOM 666 C C . LEU A 1 87 ? -13.668 -2.647 8.405 1.00 97.06 87 LEU A C 1
ATOM 668 O O . LEU A 1 87 ? -14.181 -3.556 7.745 1.00 97.06 87 LEU A O 1
ATOM 672 N N . PRO A 1 88 ? -13.852 -1.353 8.091 1.00 97.19 88 PRO A N 1
ATOM 673 C CA . PRO A 1 88 ? -14.661 -0.937 6.953 1.00 97.19 88 PRO A CA 1
ATOM 674 C C . PRO A 1 88 ? -14.033 -1.356 5.617 1.00 97.19 88 PRO A C 1
ATOM 676 O O . PRO A 1 88 ? -12.813 -1.494 5.495 1.00 97.19 88 PRO A O 1
ATOM 679 N N . GLU A 1 89 ? -14.889 -1.528 4.606 1.00 97.56 89 GLU A N 1
ATOM 680 C CA . GLU A 1 89 ? -14.514 -2.029 3.275 1.00 97.56 89 GLU A CA 1
ATOM 681 C C . GLU A 1 89 ? -13.403 -1.200 2.625 1.00 97.56 89 GLU A C 1
ATOM 683 O O . GLU A 1 89 ? -12.518 -1.756 1.992 1.00 97.56 89 GLU A O 1
ATOM 688 N N . GLU A 1 90 ? -13.388 0.113 2.838 1.00 98.19 90 GLU A N 1
ATOM 689 C CA . GLU A 1 90 ? -12.352 1.008 2.320 1.00 98.19 90 GLU A CA 1
ATOM 690 C C . GLU A 1 90 ? -10.939 0.613 2.791 1.00 98.19 90 GLU A C 1
ATOM 692 O O . GLU A 1 90 ? -9.984 0.671 2.021 1.00 98.19 90 GLU A O 1
ATOM 697 N N . ILE A 1 91 ? -10.800 0.139 4.033 1.00 98.56 91 ILE A N 1
ATOM 698 C CA . ILE A 1 91 ? -9.513 -0.316 4.581 1.00 98.56 91 ILE A CA 1
ATOM 699 C C . ILE A 1 91 ? -9.160 -1.702 4.046 1.00 98.56 91 ILE A C 1
ATOM 701 O O . ILE A 1 91 ? -8.009 -1.957 3.693 1.00 98.56 91 ILE A O 1
ATOM 705 N N . ILE A 1 92 ? -10.154 -2.588 3.945 1.00 98.50 92 ILE A N 1
ATOM 706 C CA . ILE A 1 92 ? -9.991 -3.921 3.354 1.00 98.50 92 ILE A CA 1
ATOM 707 C C . ILE A 1 92 ? -9.506 -3.797 1.906 1.00 98.50 92 ILE A C 1
ATOM 709 O O . ILE A 1 92 ? -8.560 -4.479 1.520 1.00 98.50 92 ILE A O 1
ATOM 713 N N . ARG A 1 93 ? -10.106 -2.896 1.124 1.00 98.44 93 ARG A N 1
ATOM 714 C CA . ARG A 1 93 ? -9.731 -2.629 -0.265 1.00 98.44 93 ARG A CA 1
ATOM 715 C C . ARG A 1 93 ? -8.297 -2.135 -0.380 1.00 98.44 93 ARG A C 1
ATOM 717 O O . ARG A 1 93 ? -7.542 -2.716 -1.150 1.00 98.44 93 ARG A O 1
ATOM 724 N N . ILE A 1 94 ? -7.882 -1.171 0.444 1.00 98.81 94 ILE A N 1
ATOM 725 C CA . ILE A 1 94 ? -6.484 -0.711 0.476 1.00 98.81 94 ILE A CA 1
ATOM 726 C C . ILE A 1 94 ? -5.518 -1.873 0.753 1.00 98.81 94 ILE A C 1
ATOM 728 O O . ILE A 1 94 ? -4.505 -2.003 0.067 1.00 98.81 94 ILE A O 1
ATOM 732 N N . ILE A 1 95 ? -5.836 -2.746 1.715 1.00 98.56 95 ILE A N 1
ATOM 733 C CA . ILE A 1 95 ? -5.028 -3.940 2.008 1.00 98.56 95 ILE A CA 1
ATOM 734 C C . ILE A 1 95 ? -4.963 -4.874 0.793 1.00 98.56 95 ILE A C 1
ATOM 736 O O . ILE A 1 95 ? -3.887 -5.357 0.449 1.00 98.56 95 ILE A O 1
ATOM 740 N N . GLU A 1 96 ? -6.085 -5.125 0.123 1.00 98.06 96 GLU A N 1
ATOM 741 C CA . GLU A 1 96 ? -6.141 -6.019 -1.036 1.00 98.06 96 GLU A CA 1
ATOM 742 C C . GLU A 1 96 ? -5.344 -5.476 -2.234 1.00 98.06 96 GLU A C 1
ATOM 744 O O . GLU A 1 96 ? -4.690 -6.247 -2.935 1.00 98.06 96 GLU A O 1
ATOM 749 N N . THR A 1 97 ? -5.359 -4.163 -2.465 1.00 98.25 97 THR A N 1
ATOM 750 C CA . THR A 1 97 ? -4.875 -3.566 -3.718 1.00 98.25 97 THR A CA 1
ATOM 751 C C . THR A 1 97 ? -3.517 -2.871 -3.621 1.00 98.25 97 THR A C 1
ATOM 753 O O . THR A 1 97 ? -3.122 -2.221 -4.586 1.00 98.25 97 THR A O 1
ATOM 756 N N . HIS A 1 98 ? -2.789 -2.938 -2.500 1.00 97.81 98 HIS A N 1
ATOM 757 C CA . HIS A 1 98 ? -1.567 -2.132 -2.318 1.00 97.81 98 HIS A CA 1
ATOM 758 C C . HIS A 1 98 ? -0.348 -2.602 -3.133 1.00 97.81 98 HIS A C 1
ATOM 760 O O . HIS A 1 98 ? 0.562 -1.812 -3.369 1.00 97.81 98 HIS A O 1
ATOM 766 N N . ILE A 1 99 ? -0.305 -3.858 -3.589 1.00 94.62 99 ILE A N 1
ATOM 767 C CA . ILE A 1 99 ? 0.898 -4.408 -4.233 1.00 94.62 99 ILE A CA 1
ATOM 768 C C . ILE A 1 99 ? 0.983 -4.077 -5.728 1.00 94.62 99 ILE A C 1
ATOM 770 O O . ILE A 1 99 ? -0.006 -4.126 -6.454 1.00 94.62 99 ILE A O 1
ATOM 774 N N . GLY A 1 100 ? 2.197 -3.798 -6.216 1.00 91.38 100 GLY A N 1
ATOM 775 C CA . GLY A 1 100 ? 2.553 -3.885 -7.642 1.00 91.38 100 GLY A CA 1
ATOM 776 C C . GLY A 1 100 ? 1.737 -3.011 -8.604 1.00 91.38 100 GLY A C 1
ATOM 777 O O . GLY A 1 100 ? 1.533 -3.398 -9.756 1.00 91.38 100 GLY A O 1
ATOM 778 N N . GLY A 1 101 ? 1.228 -1.862 -8.147 1.00 94.19 101 GLY A N 1
ATOM 779 C CA . GLY A 1 101 ? 0.326 -1.027 -8.950 1.00 94.19 101 GLY A CA 1
ATOM 780 C C . GLY A 1 101 ? -1.027 -1.682 -9.263 1.00 94.19 101 GLY A C 1
ATOM 781 O O . GLY A 1 101 ? -1.694 -1.281 -10.214 1.00 94.19 101 GLY A O 1
ATOM 782 N N . GLY A 1 102 ? -1.405 -2.704 -8.491 1.00 96.12 102 GLY A N 1
ATOM 783 C CA . GLY A 1 102 ? -2.579 -3.543 -8.686 1.00 96.12 102 GLY A CA 1
ATOM 784 C C . GLY A 1 102 ? -2.252 -4.877 -9.359 1.00 96.12 102 GLY A C 1
ATOM 785 O O . GLY A 1 102 ? -1.287 -4.989 -10.118 1.00 96.12 102 GLY A O 1
ATOM 786 N N . VAL A 1 103 ? -3.075 -5.892 -9.094 1.00 97.25 103 VAL A N 1
ATOM 787 C CA . VAL A 1 103 ? -2.970 -7.227 -9.707 1.00 97.25 103 VAL A CA 1
ATOM 788 C C . VAL A 1 103 ? -4.288 -7.545 -10.423 1.00 97.25 103 VAL A C 1
ATOM 790 O O . VAL A 1 103 ? -5.305 -7.730 -9.750 1.00 97.25 103 VAL A O 1
ATOM 793 N N . PRO A 1 104 ? -4.306 -7.572 -11.770 1.00 97.06 104 PRO A N 1
ATOM 794 C CA . PRO A 1 104 ? -5.482 -7.977 -12.540 1.00 97.06 104 PRO A CA 1
ATOM 795 C C . PRO A 1 104 ? -5.891 -9.418 -12.242 1.00 97.06 104 PRO A C 1
ATOM 797 O O . PRO A 1 104 ? -5.040 -10.247 -11.907 1.00 97.06 104 PRO A O 1
ATOM 800 N N . ARG A 1 105 ? -7.174 -9.730 -12.421 1.00 96.69 105 ARG A N 1
ATOM 801 C CA . ARG A 1 105 ? -7.750 -11.057 -12.171 1.00 96.69 105 ARG A CA 1
ATOM 802 C C . ARG A 1 105 ? -6.941 -12.217 -12.760 1.00 96.69 105 ARG A C 1
ATOM 804 O O . ARG A 1 105 ? -6.655 -13.180 -12.052 1.00 96.69 105 ARG A O 1
ATOM 811 N N . GLU A 1 106 ? -6.529 -12.138 -14.024 1.00 95.88 106 GLU A N 1
ATOM 812 C CA . GLU A 1 106 ? -5.784 -13.225 -14.674 1.00 95.88 106 GLU A CA 1
ATOM 813 C C . GLU A 1 106 ? -4.418 -13.465 -14.012 1.00 95.88 106 GLU A C 1
ATOM 815 O O . GLU A 1 106 ? -3.993 -14.609 -13.848 1.00 95.88 106 GLU A O 1
ATOM 820 N N . GLU A 1 107 ? -3.741 -12.393 -13.594 1.00 95.94 107 GLU A N 1
ATOM 821 C CA . GLU A 1 107 ? -2.468 -12.465 -12.869 1.00 95.94 107 GLU A CA 1
ATOM 822 C C . GLU A 1 107 ? -2.681 -12.983 -11.440 1.00 95.94 107 GLU A C 1
ATOM 824 O O . GLU A 1 107 ? -1.901 -13.801 -10.954 1.00 95.94 107 GLU A O 1
ATOM 829 N N . ALA A 1 108 ? -3.775 -12.587 -10.783 1.00 96.00 108 ALA A N 1
ATOM 830 C CA . ALA A 1 108 ? -4.133 -13.067 -9.452 1.00 96.00 108 ALA A CA 1
ATOM 831 C C . ALA A 1 108 ? -4.297 -14.596 -9.432 1.00 96.00 108 ALA A C 1
ATOM 833 O O . ALA A 1 108 ? -3.722 -15.267 -8.570 1.00 96.00 108 ALA A O 1
ATOM 834 N N . VAL A 1 109 ? -4.986 -15.162 -10.429 1.00 94.94 109 VAL A N 1
ATOM 835 C CA . VAL A 1 109 ? -5.128 -16.618 -10.590 1.00 94.94 109 VAL A CA 1
ATOM 836 C C . VAL A 1 109 ? -3.766 -17.294 -10.786 1.00 94.94 109 VAL A C 1
ATOM 838 O O . VAL A 1 109 ? -3.488 -18.309 -10.146 1.00 94.94 109 VAL A O 1
ATOM 841 N N . GLN A 1 110 ? -2.877 -16.721 -11.607 1.00 93.75 110 GLN A N 1
ATOM 842 C CA . GLN A 1 110 ? -1.520 -17.252 -11.820 1.00 93.75 110 GLN A CA 1
ATOM 843 C C . GLN A 1 110 ? -0.663 -17.226 -10.545 1.00 93.75 110 GLN A C 1
ATOM 845 O O . GLN A 1 110 ? 0.164 -18.113 -10.333 1.00 93.75 110 GLN A O 1
ATOM 850 N N . LEU A 1 111 ? -0.884 -16.240 -9.675 1.00 90.75 111 LEU A N 1
ATOM 851 C CA . LEU A 1 111 ? -0.231 -16.117 -8.370 1.00 90.75 111 LEU A CA 1
ATOM 852 C C . LEU A 1 111 ? -0.872 -17.002 -7.283 1.00 90.75 111 LEU A C 1
ATOM 854 O O . LEU A 1 111 ? -0.386 -17.039 -6.147 1.00 90.75 111 LEU A O 1
ATOM 858 N N . GLY A 1 112 ? -1.944 -17.733 -7.612 1.00 91.94 112 GLY A N 1
ATOM 859 C CA . GLY A 1 112 ? -2.687 -18.574 -6.674 1.00 91.94 112 GLY A CA 1
ATOM 860 C C . GLY A 1 112 ? -3.484 -17.775 -5.639 1.00 91.94 112 GLY A C 1
ATOM 861 O O . GLY A 1 112 ? -3.666 -18.251 -4.514 1.00 91.94 112 GLY A O 1
ATOM 862 N N . LEU A 1 113 ? -3.894 -16.556 -5.995 1.00 93.19 113 LEU A N 1
ATOM 863 C CA . LEU A 1 113 ? -4.820 -15.724 -5.230 1.00 93.19 113 LEU A CA 1
ATOM 864 C C . LEU A 1 113 ? -6.273 -16.043 -5.620 1.00 93.19 113 LEU A C 1
ATOM 866 O O . LEU A 1 113 ? -6.536 -16.906 -6.458 1.00 93.19 113 LEU A O 1
ATOM 870 N N . GLU A 1 114 ? -7.227 -15.375 -4.972 1.00 93.12 114 GLU A N 1
ATOM 871 C CA . GLU A 1 114 ? -8.646 -15.532 -5.302 1.00 93.12 114 GLU A CA 1
ATOM 872 C C . GLU A 1 114 ? -8.929 -14.955 -6.699 1.00 93.12 114 GLU A C 1
ATOM 874 O O . GLU A 1 114 ? -8.276 -14.010 -7.141 1.00 93.12 114 GLU A O 1
ATOM 879 N N . ASP A 1 115 ? -9.906 -15.531 -7.399 1.00 95.75 115 ASP A N 1
ATOM 880 C CA . ASP A 1 115 ? -10.246 -15.180 -8.781 1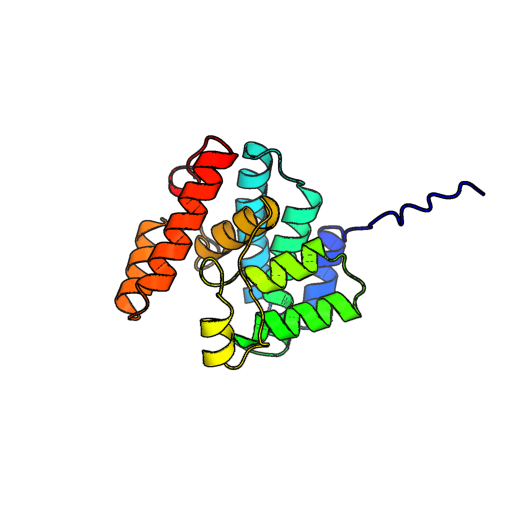.00 95.75 115 ASP A CA 1
ATOM 881 C C . ASP A 1 115 ? -11.042 -13.859 -8.859 1.00 95.75 115 ASP A C 1
ATOM 883 O O . ASP A 1 115 ? -12.260 -13.847 -9.058 1.00 95.75 115 ASP A O 1
ATOM 887 N N . LYS A 1 116 ? -10.349 -12.738 -8.622 1.00 95.75 116 LYS A N 1
ATOM 888 C CA . LYS A 1 116 ? -10.887 -11.369 -8.646 1.00 95.75 116 LYS A CA 1
ATOM 889 C C . LYS A 1 116 ? -9.804 -10.323 -8.930 1.00 95.75 116 LYS A C 1
ATOM 891 O O . LYS A 1 116 ? -8.614 -10.613 -8.849 1.00 95.75 116 LYS A O 1
ATOM 896 N N . ASP A 1 117 ? -10.228 -9.091 -9.200 1.00 96.56 117 ASP A N 1
ATOM 897 C CA . ASP A 1 117 ? -9.328 -7.953 -9.394 1.00 96.56 117 ASP A CA 1
ATOM 898 C C . ASP A 1 117 ? -8.845 -7.341 -8.073 1.00 96.56 117 ASP A C 1
ATOM 900 O O . ASP A 1 117 ? -9.630 -6.997 -7.183 1.00 96.56 117 ASP A O 1
ATOM 904 N N . TYR A 1 118 ? -7.533 -7.124 -7.997 1.00 97.62 118 TYR A N 1
ATOM 905 C CA . TYR A 1 118 ? -6.845 -6.424 -6.913 1.00 97.62 118 TYR A CA 1
ATOM 906 C C . TYR A 1 118 ? -6.242 -5.113 -7.435 1.00 97.62 118 TYR A C 1
ATOM 908 O O . TYR A 1 118 ? -5.079 -4.796 -7.185 1.00 97.62 118 TYR A O 1
ATOM 916 N N . VAL A 1 119 ? -7.012 -4.368 -8.228 1.00 98.00 119 VAL A N 1
ATOM 917 C CA . VAL A 1 119 ? -6.586 -3.101 -8.838 1.00 98.00 119 VAL A CA 1
ATOM 918 C C . VAL A 1 119 ? -7.127 -1.929 -8.008 1.00 98.00 119 VAL A C 1
ATOM 920 O O . VAL A 1 119 ? -8.317 -1.949 -7.684 1.00 98.00 119 VAL A O 1
ATOM 923 N N . PRO A 1 120 ? -6.288 -0.938 -7.640 1.00 98.06 120 PRO A N 1
ATOM 924 C CA . PRO A 1 120 ? -6.735 0.236 -6.896 1.00 98.06 120 PRO A CA 1
ATOM 925 C C . PRO A 1 120 ? -7.613 1.148 -7.766 1.00 98.06 120 PRO A C 1
ATOM 927 O O . PRO A 1 120 ? -7.266 1.447 -8.911 1.00 98.06 120 PRO A O 1
ATOM 930 N N . GLU A 1 121 ? -8.726 1.625 -7.214 1.00 97.38 121 GLU A N 1
ATOM 931 C CA . GLU A 1 121 ? -9.726 2.429 -7.936 1.00 97.38 121 GLU A CA 1
ATOM 932 C C . GLU A 1 121 ? -9.927 3.824 -7.326 1.00 97.38 121 GLU A C 1
ATOM 934 O O . GLU A 1 121 ? -9.970 4.838 -8.043 1.00 97.38 121 GLU A O 1
ATOM 939 N N . THR A 1 122 ? -10.057 3.876 -5.998 1.00 98.38 122 THR A N 1
ATOM 940 C CA . THR A 1 122 ? -10.269 5.113 -5.233 1.00 98.38 122 THR A CA 1
ATOM 941 C C . THR A 1 122 ? -8.979 5.920 -5.113 1.00 98.38 122 THR A C 1
ATOM 943 O O . THR A 1 122 ? -7.877 5.400 -5.292 1.00 98.38 122 THR A O 1
ATOM 946 N N . VAL A 1 123 ? -9.089 7.225 -4.840 1.00 98.31 123 VAL A N 1
ATOM 947 C CA . VAL A 1 123 ? -7.888 8.063 -4.693 1.00 98.31 123 VAL A CA 1
ATOM 948 C C . VAL A 1 123 ? -7.064 7.627 -3.478 1.00 98.31 123 VAL A C 1
ATOM 950 O O . VAL A 1 123 ? -5.839 7.621 -3.545 1.00 98.31 123 VAL A O 1
ATOM 953 N N . GLU A 1 124 ? -7.721 7.165 -2.418 1.00 98.75 124 GLU A N 1
ATOM 954 C CA . GLU A 1 124 ? -7.104 6.616 -1.215 1.00 98.75 124 GLU A CA 1
ATOM 955 C C . GLU A 1 124 ? -6.328 5.322 -1.513 1.00 98.75 124 GLU A C 1
ATOM 957 O O . GLU A 1 124 ? -5.168 5.201 -1.115 1.00 98.75 124 GLU A O 1
ATOM 962 N N . GLU A 1 125 ? -6.916 4.390 -2.275 1.00 98.81 125 GLU A N 1
ATOM 963 C CA . GLU A 1 125 ? -6.236 3.166 -2.733 1.00 98.81 125 GLU A CA 1
ATOM 964 C C . GLU A 1 125 ? -5.001 3.484 -3.585 1.00 98.81 125 GLU A C 1
ATOM 966 O O . GLU A 1 125 ? -3.931 2.912 -3.365 1.00 98.81 125 GLU A O 1
ATOM 971 N N . LEU A 1 126 ? -5.127 4.423 -4.531 1.00 98.62 126 LEU A N 1
ATOM 972 C CA . LEU A 1 126 ? -4.020 4.864 -5.385 1.00 98.62 126 LEU A CA 1
ATOM 973 C C . LEU A 1 126 ? -2.885 5.474 -4.554 1.00 98.62 126 LEU A C 1
ATOM 975 O O . LEU A 1 126 ? -1.721 5.129 -4.757 1.00 98.62 126 LEU A O 1
ATOM 979 N N . ILE A 1 127 ? -3.219 6.359 -3.609 1.00 98.56 127 ILE A N 1
ATOM 980 C CA . ILE A 1 127 ? -2.249 7.025 -2.736 1.00 98.56 127 ILE A CA 1
ATOM 981 C C . ILE A 1 127 ? -1.466 6.004 -1.914 1.00 98.56 127 ILE A C 1
ATOM 983 O O . ILE A 1 127 ? -0.236 6.074 -1.892 1.00 98.56 127 ILE A O 1
ATOM 987 N N . VAL A 1 128 ? -2.147 5.067 -1.244 1.00 98.75 128 VAL A N 1
ATOM 988 C CA . VAL A 1 128 ? -1.471 4.099 -0.368 1.00 98.75 128 VAL A CA 1
ATOM 989 C C . VAL A 1 128 ? -0.621 3.127 -1.183 1.00 98.75 128 VAL A C 1
ATOM 991 O O . VAL A 1 128 ? 0.543 2.932 -0.843 1.00 98.75 128 VAL A O 1
ATOM 994 N N . ASN A 1 129 ? -1.142 2.595 -2.295 1.00 98.56 129 ASN A N 1
ATOM 995 C CA . ASN A 1 129 ? -0.379 1.737 -3.212 1.00 98.56 129 ASN A CA 1
ATOM 996 C C . ASN A 1 129 ? 0.905 2.433 -3.705 1.00 98.56 129 ASN A C 1
ATOM 998 O O . ASN A 1 129 ? 1.998 1.855 -3.709 1.00 98.56 129 ASN A O 1
ATOM 1002 N N . HIS A 1 130 ? 0.783 3.702 -4.097 1.00 98.06 130 HIS A N 1
ATOM 1003 C CA . HIS A 1 130 ? 1.913 4.455 -4.615 1.00 98.06 130 HIS A CA 1
ATOM 1004 C C . HIS A 1 130 ? 2.936 4.796 -3.531 1.00 98.06 130 HIS A C 1
ATOM 1006 O O . HIS A 1 130 ? 4.136 4.625 -3.743 1.00 98.06 130 HIS A O 1
ATOM 1012 N N . ALA A 1 131 ? 2.473 5.259 -2.367 1.00 98.00 131 ALA A N 1
ATOM 1013 C CA . ALA A 1 131 ? 3.339 5.571 -1.240 1.00 98.00 131 ALA A CA 1
ATOM 1014 C C . ALA A 1 131 ? 4.110 4.331 -0.768 1.00 98.00 131 ALA A C 1
ATOM 1016 O O . ALA A 1 131 ? 5.321 4.425 -0.581 1.00 98.00 131 ALA A O 1
ATOM 1017 N N . ASP A 1 132 ? 3.446 3.176 -0.658 1.00 98.12 132 ASP A N 1
ATOM 1018 C CA . ASP A 1 132 ? 4.081 1.900 -0.309 1.00 98.12 132 ASP A CA 1
ATOM 1019 C C . ASP A 1 132 ? 5.221 1.552 -1.276 1.00 98.12 132 ASP A C 1
ATOM 1021 O O . ASP A 1 132 ? 6.363 1.324 -0.870 1.00 98.12 132 ASP A O 1
ATOM 1025 N N . SER A 1 133 ? 4.950 1.658 -2.580 1.00 96.44 133 SER A N 1
ATOM 1026 C CA . SER A 1 133 ? 5.941 1.401 -3.630 1.00 96.44 133 SER A CA 1
ATOM 1027 C C . SER A 1 133 ? 7.177 2.305 -3.538 1.00 96.44 133 SER A C 1
ATOM 1029 O O . SER A 1 133 ? 8.257 1.905 -3.973 1.00 96.44 133 SER A O 1
ATOM 1031 N N . LEU A 1 134 ? 7.039 3.523 -3.007 1.00 96.81 134 LEU A N 1
ATOM 1032 C CA . LEU A 1 134 ? 8.117 4.507 -2.913 1.00 96.81 134 LEU A CA 1
ATOM 1033 C C . LEU A 1 134 ? 8.916 4.428 -1.607 1.00 96.81 134 LEU A C 1
ATOM 1035 O O . LEU A 1 134 ? 9.904 5.151 -1.490 1.00 96.81 134 LEU A O 1
ATOM 1039 N N . ILE A 1 135 ? 8.554 3.582 -0.641 1.00 96.81 135 ILE A N 1
ATOM 1040 C CA . ILE A 1 135 ? 9.304 3.432 0.612 1.00 96.81 135 ILE A CA 1
ATOM 1041 C C . ILE A 1 135 ? 10.209 2.193 0.551 1.00 96.81 135 ILE A C 1
ATOM 1043 O O . ILE A 1 135 ? 9.755 1.057 0.479 1.00 96.81 135 ILE A O 1
ATOM 1047 N N . GLU A 1 136 ? 11.528 2.395 0.654 1.00 92.69 136 GLU A N 1
ATOM 1048 C CA . GLU A 1 136 ? 12.500 1.317 0.882 1.00 92.69 136 GLU A CA 1
ATOM 1049 C C . GLU A 1 136 ? 13.346 1.635 2.123 1.00 92.69 136 GLU A C 1
ATOM 1051 O O . GLU A 1 136 ? 13.959 2.698 2.226 1.00 92.69 136 GLU A O 1
ATOM 1056 N N . GLY A 1 137 ? 13.404 0.710 3.088 1.00 87.62 137 GLY A N 1
ATOM 1057 C CA . GLY A 1 137 ? 14.203 0.895 4.309 1.00 87.62 137 GLY A CA 1
ATOM 1058 C C . GLY A 1 137 ? 13.754 2.084 5.169 1.00 87.62 137 GLY A C 1
ATOM 1059 O O . GLY A 1 137 ? 14.588 2.710 5.822 1.00 87.62 137 GLY A O 1
ATOM 1060 N N . GLY A 1 138 ? 12.457 2.415 5.138 1.00 89.75 138 GLY A N 1
ATOM 1061 C CA . GLY A 1 138 ? 11.875 3.544 5.871 1.00 89.75 138 GLY A CA 1
ATOM 1062 C C . GLY A 1 138 ? 12.162 4.914 5.253 1.00 89.75 138 GLY A C 1
ATOM 1063 O O . GLY A 1 138 ? 12.027 5.925 5.933 1.00 89.75 138 GLY A O 1
ATOM 1064 N N . ARG A 1 139 ? 12.605 4.974 3.990 1.00 92.50 139 ARG A N 1
ATOM 1065 C CA . ARG A 1 139 ? 12.865 6.232 3.281 1.00 92.50 139 ARG A CA 1
ATOM 1066 C C . ARG A 1 139 ? 12.220 6.228 1.907 1.00 92.50 139 ARG A C 1
ATOM 1068 O O . ARG A 1 139 ? 12.211 5.199 1.232 1.00 92.50 139 ARG A O 1
ATOM 1075 N N . LYS A 1 140 ? 11.761 7.406 1.478 1.00 95.06 140 LYS A N 1
ATOM 1076 C CA . LYS A 1 140 ? 11.304 7.622 0.106 1.00 95.06 140 LYS A CA 1
ATOM 1077 C C . LYS A 1 140 ? 12.461 7.398 -0.867 1.00 95.06 140 LYS A C 1
ATOM 1079 O O . LYS A 1 140 ? 13.552 7.943 -0.684 1.00 95.06 140 LYS A O 1
ATOM 1084 N N . VAL A 1 141 ? 12.213 6.632 -1.918 1.00 96.06 141 VAL A N 1
ATOM 1085 C CA . VAL A 1 141 ? 13.110 6.475 -3.059 1.00 96.06 141 VAL A CA 1
ATOM 1086 C C . VAL A 1 141 ? 12.468 7.024 -4.336 1.00 96.06 141 VAL A C 1
ATOM 1088 O O . VAL A 1 141 ? 11.245 7.068 -4.428 1.00 96.06 141 VAL A O 1
ATOM 1091 N N . PRO A 1 142 ? 13.261 7.430 -5.346 1.00 96.12 142 PRO A N 1
ATOM 1092 C CA . PRO A 1 142 ? 12.708 7.898 -6.615 1.00 96.12 142 PRO A CA 1
ATOM 1093 C C . PRO A 1 142 ? 11.956 6.787 -7.352 1.00 96.12 142 PRO A C 1
ATOM 1095 O O . PRO A 1 142 ? 12.450 5.657 -7.430 1.00 96.12 142 PRO A O 1
ATOM 1098 N N . LEU A 1 143 ? 10.848 7.123 -8.008 1.00 96.88 143 LEU A N 1
ATOM 1099 C CA . LEU A 1 143 ? 10.039 6.217 -8.829 1.00 96.88 143 LEU A CA 1
ATOM 1100 C C . LEU A 1 143 ? 10.894 5.466 -9.851 1.00 96.88 143 LEU A C 1
ATOM 1102 O O . LEU A 1 143 ? 10.780 4.252 -10.003 1.00 96.88 143 LEU A O 1
ATOM 1106 N N . SER A 1 144 ? 11.845 6.157 -10.488 1.00 96.94 144 SER A N 1
ATOM 1107 C CA . SER A 1 144 ? 12.760 5.541 -11.458 1.00 96.94 144 SER A CA 1
ATOM 1108 C C . SER A 1 144 ? 13.551 4.350 -10.889 1.00 96.94 144 SER A C 1
ATOM 1110 O O . SER A 1 144 ? 13.888 3.424 -11.630 1.00 96.94 144 SER A O 1
ATOM 1112 N N . ARG A 1 145 ? 13.837 4.332 -9.578 1.00 97.00 145 ARG A N 1
ATOM 1113 C CA . ARG A 1 145 ? 14.474 3.192 -8.903 1.00 97.00 145 ARG A CA 1
ATOM 1114 C C . ARG A 1 145 ? 13.534 1.989 -8.850 1.00 97.00 145 ARG A C 1
ATOM 1116 O O . ARG A 1 145 ? 13.988 0.880 -9.131 1.00 97.00 145 ARG A O 1
ATOM 1123 N N . ILE A 1 146 ? 12.258 2.214 -8.548 1.00 97.06 146 ILE A N 1
ATOM 1124 C CA . ILE A 1 146 ? 11.215 1.181 -8.498 1.00 97.06 146 ILE A CA 1
ATOM 1125 C C . ILE A 1 146 ? 10.975 0.589 -9.889 1.00 97.06 146 ILE A C 1
ATOM 1127 O O . ILE A 1 146 ? 10.977 -0.629 -10.053 1.00 97.06 146 ILE A O 1
ATOM 1131 N N . ILE A 1 147 ? 10.911 1.431 -10.922 1.00 98.06 147 ILE A N 1
ATOM 1132 C CA . ILE A 1 147 ? 10.756 0.974 -12.312 1.00 98.06 147 ILE A CA 1
ATOM 1133 C C . ILE A 1 147 ? 11.938 0.098 -12.735 1.00 98.06 147 ILE A C 1
ATOM 1135 O O . ILE A 1 147 ? 11.752 -1.031 -13.191 1.00 98.06 147 ILE A O 1
ATOM 1139 N N . ARG A 1 148 ? 13.177 0.556 -12.499 1.00 98.12 148 ARG A N 1
ATOM 1140 C CA . ARG A 1 148 ? 14.382 -0.243 -12.790 1.00 98.12 148 ARG A CA 1
ATOM 1141 C C . ARG A 1 148 ? 14.436 -1.551 -11.998 1.00 98.12 148 ARG A C 1
ATOM 1143 O O . ARG A 1 148 ? 15.059 -2.508 -12.453 1.00 98.12 148 ARG A O 1
ATOM 1150 N N . LYS A 1 149 ? 13.855 -1.603 -10.798 1.00 97.38 149 LYS A N 1
ATOM 1151 C CA . LYS A 1 149 ? 13.775 -2.825 -9.986 1.00 97.38 149 LYS A CA 1
ATOM 1152 C C . LYS A 1 149 ? 12.868 -3.856 -10.658 1.00 97.38 149 LYS A C 1
ATOM 1154 O O . LYS A 1 149 ? 13.351 -4.946 -10.942 1.00 97.38 149 LYS A O 1
ATOM 1159 N N . TYR A 1 150 ? 11.633 -3.494 -10.999 1.00 97.69 150 TYR A N 1
ATOM 1160 C CA . TYR A 1 150 ? 10.699 -4.415 -11.656 1.00 97.69 150 TYR A CA 1
ATOM 1161 C C . TYR A 1 150 ? 11.178 -4.877 -13.037 1.00 97.69 150 TYR A C 1
ATOM 1163 O O . TYR A 1 150 ? 11.116 -6.068 -13.334 1.00 97.69 150 TYR A O 1
ATOM 1171 N N . VAL A 1 151 ? 11.761 -3.983 -13.843 1.00 97.81 151 VAL A N 1
ATOM 1172 C CA . VAL A 1 151 ? 12.352 -4.361 -15.141 1.00 97.81 151 VAL A CA 1
ATOM 1173 C C . VAL A 1 151 ? 13.468 -5.398 -14.967 1.00 97.81 151 VAL A C 1
ATOM 1175 O O . VAL A 1 151 ? 13.475 -6.410 -15.662 1.00 97.81 151 VAL A O 1
ATOM 1178 N N . ARG A 1 152 ? 14.380 -5.209 -14.000 1.00 97.94 152 ARG A N 1
ATOM 1179 C CA . ARG A 1 152 ? 15.454 -6.182 -13.712 1.00 97.94 152 ARG A CA 1
ATOM 1180 C C . ARG A 1 152 ? 14.942 -7.520 -13.181 1.00 97.94 152 ARG A C 1
ATOM 1182 O O . ARG A 1 152 ? 15.620 -8.524 -13.347 1.00 97.94 152 ARG A O 1
ATOM 1189 N N . MET A 1 153 ? 13.771 -7.531 -12.550 1.00 96.38 153 MET A N 1
ATOM 1190 C CA . MET A 1 153 ? 13.104 -8.752 -12.092 1.00 96.38 153 MET A CA 1
ATOM 1191 C C . MET A 1 153 ? 12.356 -9.484 -13.218 1.00 96.38 153 MET A C 1
ATOM 1193 O O . MET A 1 153 ? 11.745 -10.512 -12.952 1.00 96.38 153 MET A O 1
ATOM 1197 N N . GLY A 1 154 ? 12.375 -8.973 -14.456 1.00 97.44 154 GLY A N 1
ATOM 1198 C CA . GLY A 1 154 ? 11.611 -9.548 -15.566 1.00 97.44 154 GLY A CA 1
ATOM 1199 C C . GLY A 1 154 ? 10.113 -9.237 -15.499 1.00 97.44 154 GLY A C 1
ATOM 1200 O O . GLY A 1 154 ? 9.315 -9.936 -16.114 1.00 97.44 154 GLY A O 1
ATOM 1201 N N . LEU A 1 155 ? 9.724 -8.185 -14.770 1.00 96.62 155 LEU A N 1
ATOM 1202 C CA . LEU A 1 155 ? 8.335 -7.776 -14.542 1.00 96.62 155 LEU A CA 1
ATOM 1203 C C . LEU A 1 155 ? 8.040 -6.375 -15.124 1.00 96.62 155 LEU A C 1
ATOM 1205 O O . LEU A 1 155 ? 7.597 -5.485 -14.393 1.00 96.62 155 LEU A O 1
ATOM 1209 N N . PRO A 1 156 ? 8.287 -6.118 -16.426 1.00 97.56 156 PRO A N 1
ATOM 1210 C CA . PRO A 1 156 ? 8.067 -4.794 -17.014 1.00 97.56 156 PRO A CA 1
ATOM 1211 C C . PRO A 1 156 ? 6.599 -4.345 -16.935 1.00 97.56 156 PRO A C 1
ATOM 1213 O O . PRO A 1 156 ? 6.339 -3.170 -16.708 1.00 97.56 156 PRO A O 1
ATOM 1216 N N . HIS A 1 157 ? 5.647 -5.278 -17.009 1.00 97.00 157 HIS A N 1
ATOM 1217 C CA . HIS A 1 157 ? 4.216 -4.991 -16.877 1.00 97.00 157 HIS A CA 1
ATOM 1218 C C . HIS A 1 157 ? 3.849 -4.4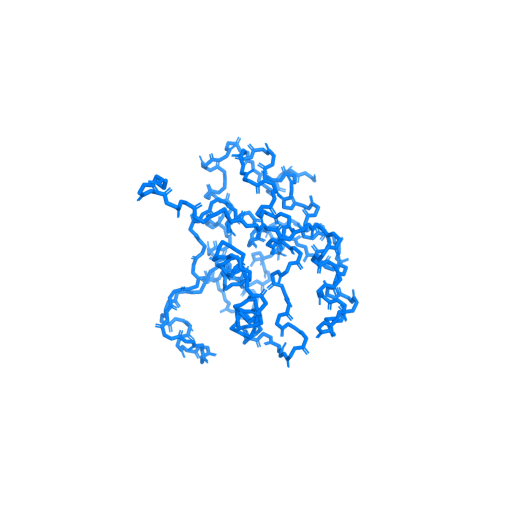16 -15.495 1.00 97.00 157 HIS A C 1
ATOM 1220 O O . HIS A 1 157 ? 3.027 -3.507 -15.403 1.00 97.00 157 HIS A O 1
ATOM 1226 N N . VAL A 1 158 ? 4.493 -4.878 -14.414 1.00 97.62 158 VAL A N 1
ATOM 1227 C CA . VAL A 1 158 ? 4.315 -4.300 -13.069 1.00 97.62 158 VAL A CA 1
ATOM 1228 C C . VAL A 1 158 ? 4.881 -2.882 -13.027 1.00 97.62 158 VAL A C 1
ATOM 1230 O O . VAL A 1 158 ? 4.260 -1.973 -12.482 1.00 97.62 158 VAL A O 1
ATOM 1233 N N . ALA A 1 159 ? 6.041 -2.669 -13.654 1.00 98.00 159 ALA A N 1
ATOM 1234 C CA . ALA A 1 159 ? 6.655 -1.349 -13.750 1.00 98.00 159 ALA A CA 1
ATOM 1235 C C . ALA A 1 159 ? 5.731 -0.347 -14.471 1.00 98.00 159 ALA A C 1
ATOM 1237 O O . ALA A 1 159 ? 5.546 0.777 -14.004 1.00 98.00 159 ALA A O 1
ATOM 1238 N N . GLU A 1 160 ? 5.097 -0.767 -15.568 1.00 98.12 160 GLU A N 1
ATOM 1239 C CA . GLU A 1 160 ? 4.105 0.034 -16.294 1.00 98.12 160 GLU A CA 1
ATOM 1240 C C . GLU A 1 160 ? 2.885 0.381 -15.435 1.00 98.12 160 GLU A C 1
ATOM 1242 O O . GLU A 1 160 ? 2.410 1.517 -15.484 1.00 98.12 160 GLU A O 1
ATOM 1247 N N . ARG A 1 161 ? 2.389 -0.553 -14.613 1.00 98.00 161 ARG A N 1
ATOM 1248 C CA . ARG A 1 161 ? 1.289 -0.268 -13.680 1.00 98.00 161 ARG A CA 1
ATOM 1249 C C . ARG A 1 161 ? 1.692 0.751 -12.625 1.00 98.00 161 ARG A C 1
ATOM 1251 O O . ARG A 1 161 ? 0.970 1.720 -12.432 1.00 98.00 161 ARG A O 1
ATOM 1258 N N . VAL A 1 162 ? 2.860 0.601 -12.003 1.00 97.94 162 VAL A N 1
ATOM 1259 C CA . VAL A 1 162 ? 3.357 1.566 -11.007 1.00 97.94 162 VAL A CA 1
ATOM 1260 C C . VAL A 1 162 ? 3.520 2.969 -11.617 1.00 97.94 162 VAL A C 1
ATOM 1262 O O . VAL A 1 162 ? 3.141 3.957 -10.986 1.00 97.94 162 VAL A O 1
ATOM 1265 N N . LEU A 1 163 ? 4.004 3.074 -12.863 1.00 97.75 163 LEU A N 1
ATOM 1266 C CA . LEU A 1 163 ? 4.011 4.340 -13.611 1.00 97.75 163 LEU A CA 1
ATOM 1267 C C . LEU A 1 163 ? 2.594 4.883 -13.826 1.00 97.75 163 LEU A C 1
ATOM 1269 O O . LEU A 1 163 ? 2.353 6.069 -13.618 1.00 97.75 163 LEU A O 1
ATOM 1273 N N . ARG A 1 164 ? 1.647 4.025 -14.214 1.00 97.94 164 ARG A N 1
ATOM 1274 C CA . ARG A 1 164 ? 0.251 4.420 -14.432 1.00 97.94 164 ARG A CA 1
ATOM 1275 C C . ARG A 1 164 ? -0.393 4.976 -13.166 1.00 97.94 164 ARG A C 1
ATOM 1277 O O . ARG A 1 164 ? -1.093 5.974 -13.267 1.00 97.94 164 ARG A O 1
ATOM 1284 N N . ILE A 1 165 ? -0.130 4.391 -11.996 1.00 97.94 165 ILE A N 1
ATOM 1285 C CA . ILE A 1 165 ? -0.613 4.919 -10.711 1.00 97.94 165 ILE A CA 1
ATOM 1286 C C . ILE A 1 165 ? -0.082 6.339 -10.472 1.00 97.94 165 ILE A C 1
ATOM 1288 O O . ILE A 1 165 ? -0.852 7.228 -10.117 1.00 97.94 165 ILE A O 1
ATOM 1292 N N . ASN A 1 166 ? 1.207 6.582 -10.726 1.00 97.50 166 ASN A N 1
ATOM 1293 C CA . ASN A 1 166 ? 1.790 7.921 -10.609 1.00 97.50 166 ASN A CA 1
ATOM 1294 C C . ASN A 1 166 ? 1.090 8.936 -11.532 1.00 97.50 166 ASN A C 1
ATOM 1296 O O . ASN A 1 166 ? 0.727 10.029 -11.098 1.00 97.50 166 ASN A O 1
ATOM 1300 N N . GLU A 1 167 ? 0.864 8.570 -12.797 1.00 97.81 167 GLU A N 1
ATOM 1301 C CA . GLU A 1 167 ? 0.156 9.421 -13.765 1.00 97.81 167 GLU A CA 1
ATOM 1302 C C . GLU A 1 167 ? -1.329 9.614 -13.421 1.00 97.81 167 GLU A C 1
ATOM 1304 O O . GLU A 1 167 ? -1.894 10.682 -13.660 1.00 97.81 167 GLU A O 1
ATOM 1309 N N . GLU A 1 168 ? -1.964 8.618 -12.808 1.00 97.69 168 GLU A N 1
ATOM 1310 C CA . GLU A 1 168 ? -3.333 8.711 -12.311 1.00 97.69 168 GLU A CA 1
ATOM 1311 C C . GLU A 1 168 ? -3.444 9.733 -11.175 1.00 97.69 168 GLU A C 1
ATOM 1313 O O . GLU A 1 168 ? -4.309 10.610 -11.222 1.00 97.69 168 GLU A O 1
ATOM 1318 N N . ILE A 1 169 ? -2.538 9.669 -10.193 1.00 97.62 169 ILE A N 1
ATOM 1319 C CA . ILE A 1 169 ? -2.487 10.632 -9.085 1.00 97.62 169 ILE A CA 1
ATOM 1320 C C . ILE A 1 169 ? -2.207 12.036 -9.624 1.00 97.62 169 ILE A C 1
ATOM 1322 O O . ILE A 1 169 ? -2.910 12.975 -9.256 1.00 97.62 169 ILE A O 1
ATOM 1326 N N . LYS A 1 170 ? -1.265 12.191 -10.564 1.00 96.75 170 LYS A N 1
ATOM 1327 C CA . LYS A 1 170 ? -1.027 13.474 -11.249 1.00 96.75 170 LYS A CA 1
ATOM 1328 C C . LYS A 1 170 ? -2.285 14.044 -11.873 1.00 96.75 170 LYS A C 1
ATOM 1330 O O . LYS A 1 170 ? -2.599 15.215 -11.670 1.00 96.75 170 LYS A O 1
ATOM 1335 N N . ARG A 1 171 ? -3.007 13.216 -12.628 1.00 97.38 171 ARG A N 1
ATOM 1336 C CA . ARG A 1 171 ? -4.215 13.642 -13.331 1.00 97.38 171 ARG A CA 1
ATOM 1337 C C . ARG A 1 171 ? -5.336 14.024 -12.367 1.00 97.38 171 ARG A C 1
ATOM 1339 O O . ARG A 1 171 ? -6.025 15.005 -12.623 1.00 97.38 171 ARG A O 1
ATOM 1346 N N . ARG A 1 172 ? -5.531 13.260 -11.287 1.00 96.19 172 ARG A N 1
ATOM 1347 C CA . ARG A 1 172 ? -6.612 13.496 -10.315 1.00 96.19 172 ARG A CA 1
ATOM 1348 C C . ARG A 1 172 ? -6.306 14.622 -9.329 1.00 96.19 172 ARG A C 1
ATOM 1350 O O . ARG A 1 172 ? -7.223 15.337 -8.947 1.00 96.19 172 ARG A O 1
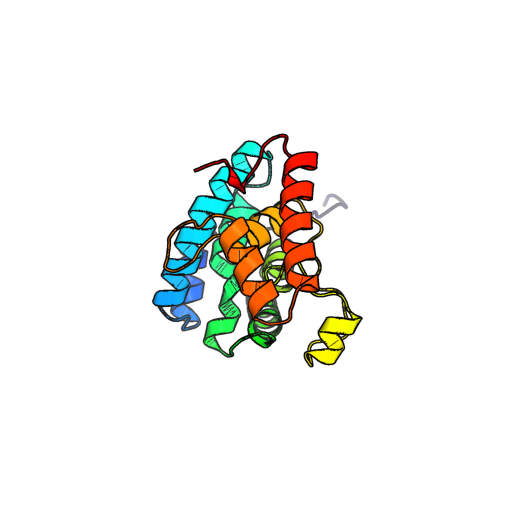ATOM 1357 N N . CYS A 1 173 ? -5.047 14.774 -8.928 1.00 95.25 173 CYS A N 1
ATOM 1358 C CA . CYS A 1 173 ? -4.655 15.631 -7.809 1.00 95.25 173 CYS A CA 1
ATOM 1359 C C . CYS A 1 173 ? -3.826 16.859 -8.209 1.00 95.25 173 CYS A C 1
ATOM 1361 O O . CYS A 1 173 ? -3.566 17.716 -7.371 1.00 95.25 173 CYS A O 1
ATOM 1363 N N . GLY A 1 174 ? -3.370 16.956 -9.462 1.00 94.25 174 GLY A N 1
ATOM 1364 C CA . GLY A 1 174 ? -2.667 18.140 -9.965 1.00 94.25 174 GLY A CA 1
ATOM 1365 C C . GLY A 1 174 ? -1.234 18.331 -9.449 1.00 94.25 174 GLY A C 1
ATOM 1366 O O . GLY A 1 174 ? -0.702 19.435 -9.552 1.00 94.25 174 GLY A O 1
ATOM 1367 N N . PHE A 1 175 ? -0.586 17.291 -8.912 1.00 94.12 175 PHE A N 1
ATOM 1368 C CA . PHE A 1 175 ? 0.826 17.323 -8.499 1.00 94.12 175 PHE A CA 1
ATOM 1369 C C . PHE A 1 175 ? 1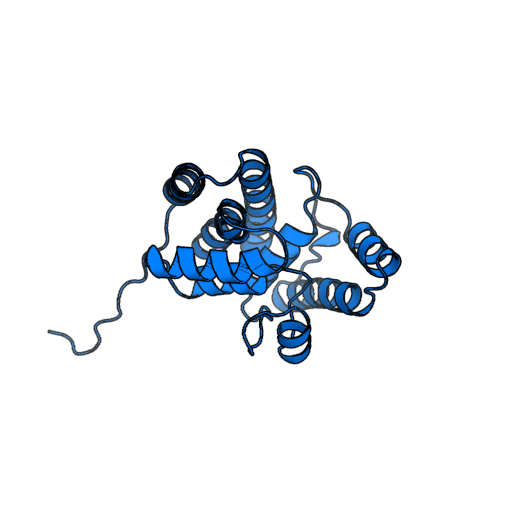.560 16.034 -8.890 1.00 94.12 175 PHE A C 1
ATOM 1371 O O . PHE A 1 175 ? 0.926 15.019 -9.146 1.00 94.12 175 PHE A O 1
ATOM 1378 N N . ASP A 1 176 ? 2.895 16.065 -8.939 1.00 93.81 176 ASP A N 1
ATOM 1379 C CA . ASP A 1 176 ? 3.731 14.897 -9.255 1.00 93.81 176 ASP A CA 1
ATOM 1380 C C . ASP A 1 176 ? 4.269 14.241 -7.968 1.00 93.81 176 ASP A C 1
ATOM 1382 O O . ASP A 1 176 ? 5.173 14.818 -7.352 1.00 93.81 176 ASP A O 1
ATOM 1386 N N . PRO A 1 177 ? 3.771 13.053 -7.564 1.00 92.06 177 PRO A N 1
ATOM 1387 C CA . PRO A 1 177 ? 4.220 12.377 -6.346 1.00 92.06 177 PRO A CA 1
ATOM 1388 C C . PRO A 1 177 ? 5.710 12.028 -6.338 1.00 92.06 177 PRO A C 1
ATOM 1390 O O . PRO A 1 177 ? 6.333 12.012 -5.274 1.00 92.06 177 PRO A O 1
ATOM 1393 N N . ASP A 1 178 ? 6.320 11.776 -7.500 1.00 91.12 178 ASP A N 1
ATOM 1394 C CA . ASP A 1 178 ? 7.748 11.449 -7.589 1.00 91.12 178 ASP A CA 1
ATOM 1395 C C . ASP A 1 178 ? 8.620 12.667 -7.247 1.00 91.12 178 ASP A C 1
ATOM 1397 O O . ASP A 1 178 ? 9.595 12.560 -6.499 1.00 91.12 178 ASP A O 1
ATOM 1401 N N . ARG A 1 179 ? 8.216 13.854 -7.719 1.00 87.25 179 ARG A N 1
ATOM 1402 C CA . ARG A 1 179 ? 8.957 15.119 -7.542 1.00 87.25 179 ARG A CA 1
ATOM 1403 C C . ARG A 1 179 ? 8.746 15.789 -6.186 1.00 87.25 179 ARG A C 1
ATOM 1405 O O . ARG A 1 179 ? 9.411 16.778 -5.894 1.00 87.25 179 ARG A O 1
ATOM 1412 N N . ASP A 1 180 ? 7.827 15.271 -5.385 1.00 73.12 180 ASP A N 1
ATOM 1413 C CA . ASP A 1 180 ? 7.410 15.864 -4.120 1.00 73.12 180 ASP A CA 1
ATOM 1414 C C . ASP A 1 180 ? 8.146 15.215 -2.933 1.00 73.12 180 ASP A C 1
ATOM 1416 O O . ASP A 1 180 ? 7.867 14.054 -2.626 1.00 73.12 180 ASP A O 1
ATOM 1420 N N . PRO A 1 181 ? 9.142 15.877 -2.319 1.00 58.56 181 PRO A N 1
ATOM 1421 C CA . PRO A 1 181 ? 10.041 15.263 -1.338 1.00 58.56 181 PRO A CA 1
ATOM 1422 C C . PRO A 1 181 ? 9.319 14.756 -0.088 1.00 58.56 181 PRO A C 1
ATOM 1424 O O . PRO A 1 181 ? 8.497 15.496 0.487 1.00 58.56 181 PRO A O 1
#

Sequence (181 aa):
PSPSGKKIKVFPSEEECLRILREDGVPEKVIRHSIAVKELALRFARKCGADEVIVTAGALLHDIGRAVTREPRHVVEGARIAKRLGLPEEIIRIIETHIGGGVPREEAVQLGLEDKDYVPETVEELIVNHADSLIEGGRKVPLSRIIRKYVRMGLPHVAERVLRINEEIKRRCGFDPDRDP

Radius of gyration: 15.94 Å; chains: 1; bounding box: 53×37×36 Å

Foldseek 3Di:
DDPDPPPPADFDDLVRLLVLLVVLQPDPQVQLLLVLLLVLLLVLCVLLVHDNRLLNSLSNQLQSLNSPDDPPCSLVSSLVSCVVVVHDPSSNLLNQQQPLLWAQQVRCVVRVHPRHTSHQDDLSSLSSSLSSLQDDSSDGDALVVSCVVCVVVVRNVSNVSSVVSQVVSCVNRVDGSRPPD

Secondary structure (DSSP, 8-state):
--S-------PPPHHHHHHHHHHTT--HHHHHHHHHHHHHHHHHHHHHT--HHHHHHHHHHTTGGGGT--TTTHHHHHHHHHHHTT--HHHHHHHHH-STT-B-HHHHHHTT--SS-B---SHHHHHHHHHHHHEETTEE--HHHHHHHHHHTT-HHHHHHHHHHHHHHHHHHSS-TTT--

pLDDT: mean 94.27, std 10.27, range [39.47, 98.81]